Protein AF-A0A972GHK3-F1 (afdb_monomer)

Radius of gyration: 17.08 Å; Cα contacts (8 Å, |Δi|>4): 55; chains: 1; bounding box: 48×28×40 Å

Structure (mmCIF, N/CA/C/O backbone):
data_AF-A0A972GHK3-F1
#
_entry.id   AF-A0A972GHK3-F1
#
loop_
_atom_site.group_PDB
_atom_site.id
_atom_site.type_symbol
_atom_site.label_atom_id
_atom_site.label_alt_id
_atom_site.label_comp_id
_atom_site.label_asym_id
_atom_site.label_entity_id
_atom_site.label_seq_id
_atom_site.pdbx_PDB_ins_code
_atom_site.Cartn_x
_atom_site.Cartn_y
_atom_site.Cartn_z
_atom_site.occupancy
_atom_site.B_iso_or_equiv
_atom_site.auth_seq_id
_atom_site.auth_comp_id
_atom_site.auth_asym_id
_atom_site.auth_atom_id
_atom_site.pdbx_PDB_model_num
ATOM 1 N N . MET A 1 1 ? -0.275 9.827 -2.655 1.00 61.03 1 MET A N 1
ATOM 2 C CA . MET A 1 1 ? -0.217 8.365 -2.448 1.00 61.03 1 MET A CA 1
ATOM 3 C C . MET A 1 1 ? -1.427 7.815 -1.697 1.00 61.03 1 MET A C 1
ATOM 5 O O . MET A 1 1 ? -2.124 6.993 -2.267 1.00 61.03 1 MET A O 1
ATOM 9 N N . GLN A 1 2 ? -1.769 8.289 -0.495 1.00 72.19 2 GLN A N 1
ATOM 10 C CA . GLN A 1 2 ? -2.887 7.732 0.303 1.00 72.19 2 GLN A CA 1
ATOM 11 C C . GLN A 1 2 ? -4.241 7.675 -0.434 1.00 72.19 2 GLN A C 1
ATOM 13 O O . GLN A 1 2 ? -4.909 6.647 -0.450 1.00 72.19 2 GLN A O 1
ATOM 18 N N . GLN A 1 3 ? -4.622 8.756 -1.122 1.00 81.81 3 GLN A N 1
ATOM 19 C CA . GLN A 1 3 ? -5.848 8.794 -1.933 1.00 81.81 3 GLN A CA 1
ATOM 20 C C . GLN A 1 3 ? -5.808 7.824 -3.126 1.00 81.81 3 GLN A C 1
ATOM 22 O O . GLN A 1 3 ? -6.846 7.331 -3.555 1.00 81.81 3 GLN A O 1
ATOM 27 N N . GLN A 1 4 ? -4.621 7.547 -3.677 1.00 88.94 4 GLN A N 1
ATOM 28 C CA . GLN A 1 4 ? -4.463 6.576 -4.763 1.00 88.94 4 GLN A CA 1
ATOM 29 C C . GLN A 1 4 ? -4.621 5.154 -4.227 1.00 88.94 4 GLN A C 1
ATOM 31 O O . GLN A 1 4 ? -5.368 4.384 -4.815 1.00 88.94 4 GLN A O 1
ATOM 36 N N . LEU A 1 5 ? -4.010 4.849 -3.079 1.00 91.69 5 LEU A N 1
ATOM 37 C CA . LEU A 1 5 ? -4.155 3.561 -2.404 1.00 91.69 5 LEU A CA 1
ATOM 38 C C . LEU A 1 5 ? -5.630 3.233 -2.118 1.00 91.69 5 LEU A C 1
ATOM 40 O O . LEU A 1 5 ? -6.105 2.160 -2.479 1.00 91.69 5 LEU A O 1
ATOM 44 N N . LEU A 1 6 ? -6.396 4.190 -1.582 1.00 90.25 6 LEU A N 1
ATOM 45 C CA . LEU A 1 6 ? -7.836 4.002 -1.360 1.00 90.25 6 LEU A CA 1
ATOM 46 C C . LEU A 1 6 ? -8.612 3.760 -2.659 1.00 90.25 6 LEU A C 1
ATOM 48 O O . LEU A 1 6 ? -9.506 2.921 -2.690 1.00 90.25 6 LEU A O 1
ATOM 52 N N . ARG A 1 7 ? -8.277 4.460 -3.749 1.00 90.69 7 ARG A N 1
ATOM 53 C CA . ARG A 1 7 ? -8.915 4.233 -5.058 1.00 90.69 7 ARG A CA 1
ATOM 54 C C . ARG A 1 7 ? -8.595 2.855 -5.626 1.00 90.69 7 ARG A C 1
ATOM 56 O O . ARG A 1 7 ? -9.475 2.238 -6.217 1.00 90.69 7 ARG A O 1
ATOM 63 N N . VAL A 1 8 ? -7.369 2.375 -5.440 1.00 94.06 8 VAL A N 1
ATOM 64 C CA . VAL A 1 8 ? -6.963 1.027 -5.852 1.00 94.06 8 VAL A CA 1
ATOM 65 C C . VAL A 1 8 ? -7.749 -0.021 -5.070 1.00 94.06 8 VAL A C 1
ATOM 67 O O . VAL A 1 8 ? -8.342 -0.903 -5.682 1.00 94.06 8 VAL A O 1
ATOM 70 N N . LEU A 1 9 ? -7.850 0.123 -3.745 1.00 94.94 9 LEU A N 1
ATOM 71 C CA . LEU A 1 9 ? -8.657 -0.769 -2.909 1.00 94.94 9 LEU A CA 1
ATOM 72 C C . LEU A 1 9 ? -10.142 -0.742 -3.301 1.00 94.94 9 LEU A C 1
ATOM 74 O O . LEU A 1 9 ? -10.768 -1.796 -3.399 1.00 94.94 9 LEU A O 1
ATOM 78 N N . LEU A 1 10 ? -10.707 0.432 -3.592 1.00 94.06 10 LEU A N 1
ATOM 79 C CA . LEU A 1 10 ? -12.071 0.548 -4.122 1.00 94.06 10 LEU A CA 1
ATOM 80 C C . LEU A 1 10 ? -12.232 -0.195 -5.457 1.00 94.06 10 LEU A C 1
ATOM 82 O O . LEU A 1 10 ? -13.203 -0.929 -5.635 1.00 94.06 10 LEU A O 1
ATOM 86 N N . GLY A 1 11 ? -11.269 -0.045 -6.372 1.00 94.00 11 GLY A N 1
ATOM 87 C CA . GLY A 1 11 ? -11.253 -0.737 -7.661 1.00 94.00 11 GLY A CA 1
ATOM 88 C C . GLY A 1 11 ? -11.172 -2.257 -7.514 1.00 94.00 11 GLY A C 1
ATOM 89 O O . GLY A 1 11 ? -11.986 -2.968 -8.103 1.00 94.00 11 GLY A O 1
ATOM 90 N N . LEU A 1 12 ? -10.261 -2.747 -6.668 1.00 96.00 12 LEU A N 1
ATOM 91 C CA . LEU A 1 12 ? -10.103 -4.168 -6.343 1.00 96.00 12 LEU A CA 1
ATOM 92 C C . LEU A 1 12 ? -11.410 -4.778 -5.817 1.00 96.00 12 LEU A C 1
ATOM 94 O O . LEU A 1 12 ? -11.794 -5.881 -6.199 1.00 96.00 12 LEU A O 1
ATOM 98 N N . ASN A 1 13 ? -12.125 -4.030 -4.978 1.00 95.50 13 ASN A N 1
ATOM 99 C CA . ASN A 1 13 ? -13.386 -4.461 -4.380 1.00 95.50 13 ASN A CA 1
ATOM 100 C C . ASN A 1 13 ? -14.619 -4.175 -5.249 1.00 95.50 13 ASN A C 1
ATOM 102 O O . ASN A 1 13 ? -15.733 -4.495 -4.840 1.00 95.50 13 ASN A O 1
ATOM 106 N N . ARG A 1 14 ? -14.451 -3.575 -6.437 1.00 93.81 14 ARG A N 1
ATOM 107 C CA . ARG A 1 14 ? -15.547 -3.134 -7.321 1.00 93.81 14 ARG A CA 1
ATOM 108 C C . ARG A 1 14 ? -16.561 -2.221 -6.617 1.00 93.81 14 ARG A C 1
ATOM 110 O O . ARG A 1 14 ? -17.751 -2.235 -6.929 1.00 93.81 14 ARG A O 1
ATOM 117 N N . VAL A 1 15 ? -16.090 -1.403 -5.677 1.00 91.88 15 VAL A N 1
ATOM 118 C CA . VAL A 1 15 ? -16.916 -0.441 -4.943 1.00 91.88 15 VAL A CA 1
ATOM 119 C C . VAL A 1 15 ? -16.815 0.916 -5.624 1.00 91.88 15 VAL A C 1
ATOM 121 O O . VAL A 1 15 ? -15.772 1.567 -5.603 1.00 91.88 15 VAL A O 1
ATOM 124 N N . TYR A 1 16 ? -17.921 1.371 -6.210 1.00 84.81 16 TYR A N 1
ATOM 125 C CA . TYR A 1 16 ? -18.022 2.734 -6.717 1.00 84.81 16 TYR A CA 1
ATOM 126 C C . TYR A 1 16 ? -18.349 3.698 -5.570 1.00 84.81 16 TYR A C 1
ATOM 128 O O . TYR A 1 16 ? -19.259 3.441 -4.778 1.00 84.81 16 TYR A O 1
ATOM 136 N N . TYR A 1 17 ? -17.626 4.815 -5.468 1.00 74.00 17 TYR A N 1
ATOM 137 C CA . TYR A 1 17 ? -17.775 5.733 -4.343 1.00 74.00 17 TYR A CA 1
ATOM 138 C C . TYR A 1 17 ? -17.608 7.202 -4.744 1.00 74.00 17 TYR A C 1
ATOM 140 O O . TYR A 1 17 ? -16.698 7.550 -5.493 1.00 74.00 17 TYR A O 1
ATOM 148 N N . PHE A 1 18 ? -18.485 8.066 -4.219 1.00 65.31 18 PHE A N 1
ATOM 149 C CA . PHE A 1 18 ? -18.612 9.471 -4.630 1.00 65.31 18 PHE A CA 1
ATOM 150 C C . PHE A 1 18 ? -18.005 10.495 -3.639 1.00 65.31 18 PHE A C 1
ATOM 152 O O . PHE A 1 18 ? -18.061 11.690 -3.918 1.00 65.31 18 PHE A O 1
ATOM 159 N N . GLY A 1 19 ? -17.401 10.089 -2.508 1.00 65.19 19 GLY A N 1
ATOM 160 C CA . GLY A 1 19 ? -16.676 11.048 -1.652 1.00 65.19 19 GLY A CA 1
ATOM 161 C C . GLY A 1 19 ? -16.188 10.536 -0.293 1.00 65.19 19 GLY A C 1
ATOM 162 O O . GLY A 1 19 ? -16.979 10.083 0.521 1.00 65.19 19 GLY A O 1
ATOM 163 N N . PHE A 1 20 ? -14.888 10.679 -0.014 1.00 62.28 20 PHE A N 1
ATOM 164 C CA . PHE A 1 20 ? -14.188 10.203 1.192 1.00 62.28 20 PHE A CA 1
ATOM 165 C C . PHE A 1 20 ? -14.458 11.061 2.434 1.00 62.28 20 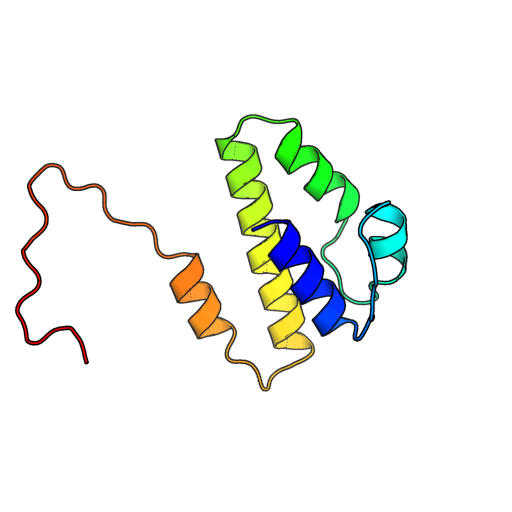PHE A C 1
ATOM 167 O O . PHE A 1 20 ? -13.603 11.845 2.835 1.00 62.28 20 PHE A O 1
ATOM 174 N N . LYS A 1 21 ? -15.637 10.933 3.055 1.00 64.25 21 LYS A N 1
ATOM 175 C CA . LYS A 1 21 ? -1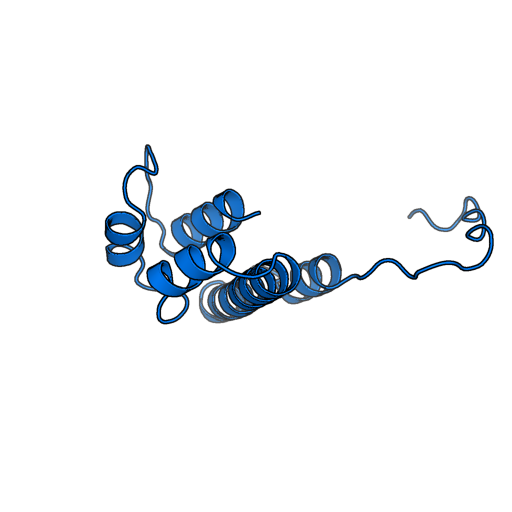5.891 11.588 4.355 1.00 64.25 21 LYS A CA 1
ATOM 176 C C . LYS A 1 21 ? -15.527 10.733 5.572 1.00 64.25 21 LYS A C 1
ATOM 178 O O . LYS A 1 21 ? -15.172 11.307 6.591 1.00 64.25 21 LYS A O 1
ATOM 183 N N . TRP A 1 22 ? -15.560 9.403 5.467 1.00 78.25 22 TRP A N 1
ATOM 184 C CA . TRP A 1 22 ? -15.303 8.510 6.605 1.00 78.25 22 TRP A CA 1
ATOM 185 C C . TRP A 1 22 ? -14.544 7.266 6.146 1.00 78.25 22 TRP A C 1
ATOM 187 O O . TRP A 1 22 ? -15.098 6.439 5.421 1.00 78.25 22 TRP A O 1
ATOM 197 N N . LEU A 1 23 ? -13.272 7.153 6.540 1.00 84.25 23 LEU A N 1
ATOM 198 C CA . LEU A 1 23 ? -12.422 6.024 6.154 1.00 84.25 23 LEU A CA 1
ATOM 199 C C . LEU A 1 23 ? -12.972 4.695 6.684 1.00 84.25 23 LEU A C 1
ATOM 201 O O . LEU A 1 23 ? -12.953 3.715 5.950 1.00 84.25 23 LEU A O 1
ATOM 205 N N . ASP A 1 24 ? -13.542 4.683 7.889 1.00 86.31 24 ASP A N 1
ATOM 206 C CA . ASP A 1 24 ? -14.169 3.491 8.472 1.00 86.31 24 ASP A CA 1
ATOM 207 C C . ASP A 1 24 ? -15.323 2.964 7.619 1.00 86.31 24 ASP A C 1
ATOM 209 O O . ASP A 1 24 ? -15.347 1.791 7.257 1.00 86.31 24 ASP A O 1
ATOM 213 N N . VAL A 1 25 ? -16.217 3.852 7.175 1.00 85.69 25 VAL A N 1
ATOM 214 C CA . VAL A 1 25 ? -17.348 3.488 6.303 1.00 85.69 25 VAL A CA 1
ATOM 215 C C . VAL A 1 25 ? -16.866 2.941 4.959 1.00 85.69 25 VAL A C 1
ATOM 217 O O . VAL A 1 25 ? -17.495 2.059 4.374 1.00 85.69 25 VAL A O 1
ATOM 220 N N . VAL A 1 26 ? -15.756 3.471 4.436 1.00 86.81 26 VAL A N 1
ATOM 221 C CA . VAL A 1 26 ? -15.130 2.921 3.228 1.00 86.81 26 VAL A CA 1
ATOM 222 C C . VAL A 1 26 ? -14.564 1.537 3.527 1.00 86.81 26 VAL A C 1
ATOM 224 O O . VAL A 1 26 ? -14.860 0.603 2.787 1.00 86.81 26 VAL A O 1
ATOM 227 N N . ALA A 1 27 ? -13.802 1.389 4.612 1.00 90.44 27 ALA A N 1
ATOM 228 C CA . ALA A 1 27 ? -13.146 0.146 4.993 1.00 90.44 27 ALA A CA 1
ATOM 229 C C . ALA A 1 27 ? -14.145 -0.993 5.235 1.00 90.44 27 ALA A C 1
ATOM 231 O O . ALA A 1 27 ? -13.880 -2.116 4.814 1.00 90.44 27 ALA A O 1
ATOM 232 N N . GLU A 1 28 ? -15.308 -0.727 5.829 1.00 90.06 28 GLU A N 1
ATOM 233 C CA . GLU A 1 28 ? -16.391 -1.708 6.011 1.00 90.06 28 GLU A CA 1
ATOM 234 C C . GLU A 1 28 ? -16.892 -2.312 4.691 1.00 90.06 28 GLU A C 1
ATOM 236 O O . GLU A 1 28 ? -17.308 -3.467 4.655 1.00 90.06 28 GLU A O 1
ATOM 241 N N . ARG A 1 29 ? -16.815 -1.562 3.586 1.00 89.56 29 ARG A N 1
ATOM 242 C CA . ARG A 1 29 ? -17.246 -2.017 2.253 1.00 89.56 29 ARG A CA 1
ATOM 243 C C . ARG A 1 29 ? -16.167 -2.779 1.488 1.00 89.56 29 ARG A C 1
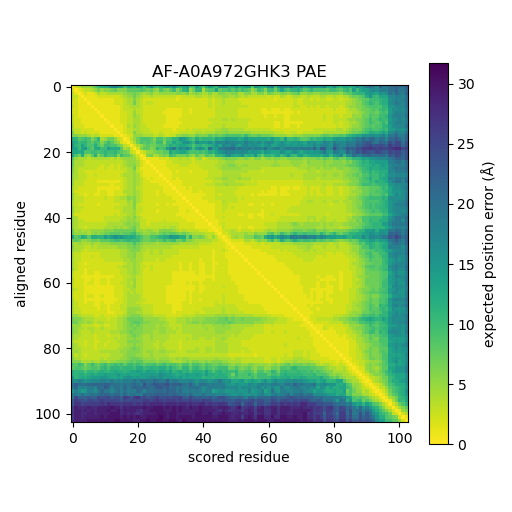ATOM 245 O O . ARG A 1 29 ? -16.448 -3.298 0.410 1.00 89.56 29 ARG A O 1
ATOM 252 N N . LEU A 1 30 ? -14.939 -2.825 2.003 1.00 93.50 30 LEU A N 1
ATOM 253 C CA . LEU A 1 30 ? -13.836 -3.550 1.381 1.00 93.50 30 LEU A CA 1
ATOM 254 C C . LEU A 1 30 ? -13.796 -4.979 1.927 1.00 93.50 30 LEU A C 1
ATOM 256 O O . LEU A 1 30 ? -13.477 -5.193 3.099 1.00 93.50 30 LEU A O 1
ATOM 260 N N . GLN A 1 31 ? -14.097 -5.948 1.068 1.00 95.38 31 GLN A N 1
ATOM 261 C CA . GLN A 1 31 ? -13.911 -7.370 1.353 1.00 95.38 31 GLN A CA 1
ATOM 262 C C . GLN A 1 31 ? -12.419 -7.735 1.359 1.00 95.38 31 GLN A C 1
ATOM 264 O O . GLN A 1 31 ? -11.966 -8.461 2.234 1.00 95.38 31 GLN A O 1
ATOM 269 N N . TYR A 1 32 ? -11.658 -7.192 0.409 1.00 97.12 32 TYR A N 1
ATOM 270 C CA . TYR A 1 32 ? -10.220 -7.381 0.257 1.00 97.12 32 TYR A CA 1
ATOM 271 C C . TYR A 1 32 ? -9.503 -6.101 0.676 1.00 97.12 32 TYR A C 1
ATOM 273 O O . TYR A 1 32 ? -9.570 -5.080 -0.014 1.00 97.12 32 TYR A O 1
ATOM 281 N N . LYS A 1 33 ? -8.854 -6.126 1.834 1.00 96.44 33 LYS A N 1
ATOM 282 C CA . LYS A 1 33 ? -8.112 -4.985 2.372 1.00 96.44 33 LYS A CA 1
ATOM 283 C C . LYS A 1 33 ? -7.003 -5.466 3.308 1.00 96.44 33 LYS A C 1
ATOM 285 O O . LYS A 1 33 ? -7.164 -6.530 3.899 1.00 96.44 33 LYS A O 1
ATOM 290 N N . PRO A 1 34 ? -5.935 -4.672 3.478 1.00 96.69 34 PRO A N 1
ATOM 291 C CA . PRO A 1 34 ? -4.993 -4.842 4.573 1.00 96.69 34 PRO A CA 1
ATOM 292 C C . PRO A 1 34 ? -5.662 -4.933 5.944 1.00 96.69 34 PRO A C 1
ATOM 294 O O . PRO A 1 34 ? -6.653 -4.238 6.214 1.00 96.69 34 PRO A O 1
ATOM 297 N N . ASP A 1 35 ? -5.073 -5.727 6.832 1.00 95.94 35 ASP A N 1
ATOM 298 C CA . ASP A 1 35 ? -5.517 -5.819 8.218 1.00 95.94 35 ASP A CA 1
ATOM 299 C C . ASP A 1 35 ? -5.352 -4.476 8.932 1.00 95.94 35 ASP A C 1
ATOM 301 O O . ASP A 1 35 ? -4.378 -3.748 8.725 1.00 95.94 35 ASP A O 1
ATOM 305 N N . ASN A 1 36 ? -6.323 -4.144 9.789 1.00 94.88 36 ASN A N 1
ATOM 306 C CA . ASN A 1 36 ? -6.354 -2.904 10.572 1.00 94.88 36 ASN A CA 1
ATOM 307 C C . ASN A 1 36 ? -6.208 -1.621 9.726 1.00 94.88 36 ASN A C 1
ATOM 309 O O . ASN A 1 36 ? -5.690 -0.613 10.209 1.00 94.88 36 ASN A O 1
ATOM 313 N N . LEU A 1 37 ? -6.687 -1.642 8.473 1.00 93.81 37 LEU A N 1
ATOM 314 C CA . LEU A 1 37 ? -6.520 -0.567 7.487 1.00 93.81 37 LEU A CA 1
ATOM 315 C C . LEU A 1 37 ? -6.747 0.843 8.054 1.00 93.81 37 LEU A C 1
ATOM 317 O O . LEU A 1 37 ? -5.874 1.693 7.901 1.00 93.81 37 LEU A O 1
ATOM 321 N N . THR A 1 38 ? -7.891 1.113 8.702 1.00 92.06 38 THR A N 1
ATOM 322 C CA . THR A 1 38 ? -8.187 2.466 9.210 1.00 92.06 38 THR A CA 1
ATOM 323 C C . THR A 1 38 ? -7.185 2.904 10.276 1.00 92.06 38 THR A C 1
ATOM 325 O O . THR A 1 38 ? -6.673 4.022 10.216 1.00 92.06 38 THR A O 1
ATOM 328 N N . GLN A 1 39 ? -6.880 2.026 11.237 1.00 92.75 39 GLN A N 1
ATOM 329 C CA . GLN A 1 39 ? -5.924 2.316 12.304 1.00 92.75 39 GLN A CA 1
ATOM 330 C C . GLN A 1 39 ? -4.550 2.643 11.715 1.00 92.75 39 GLN A C 1
ATOM 332 O O . GLN A 1 39 ? -3.943 3.648 12.081 1.00 92.75 39 GLN A O 1
ATOM 337 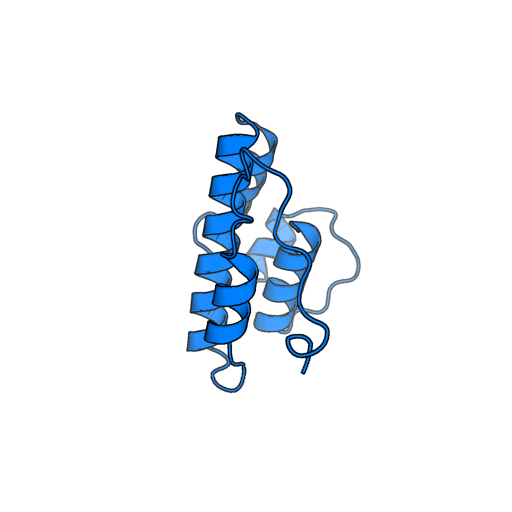N N . ARG A 1 40 ? -4.076 1.823 10.776 1.00 93.44 40 ARG A N 1
ATOM 338 C CA . ARG A 1 40 ? -2.765 1.996 10.140 1.00 93.44 40 ARG A CA 1
ATOM 339 C C . ARG A 1 40 ? -2.714 3.273 9.308 1.00 93.44 40 ARG A C 1
ATOM 341 O O . ARG A 1 40 ? -1.773 4.049 9.425 1.00 93.44 40 ARG A O 1
ATOM 348 N N . PHE A 1 41 ? -3.781 3.586 8.570 1.00 90.75 41 PHE A N 1
ATOM 349 C CA . PHE A 1 41 ? -3.915 4.878 7.891 1.00 90.75 41 PHE A CA 1
ATOM 350 C C . PHE A 1 41 ? -3.868 6.065 8.855 1.00 90.75 41 PHE A C 1
ATOM 352 O O . PHE A 1 41 ? -3.269 7.083 8.522 1.00 90.75 41 PHE A O 1
ATOM 359 N N . ALA A 1 42 ? -4.485 5.959 10.034 1.00 89.56 42 ALA A N 1
ATOM 360 C CA . ALA A 1 42 ? -4.413 7.008 11.045 1.00 89.56 42 ALA A CA 1
ATOM 361 C C . ALA A 1 42 ? -2.979 7.173 11.581 1.00 89.56 42 ALA A C 1
ATOM 363 O O . ALA A 1 42 ? -2.506 8.301 11.716 1.00 89.56 42 ALA A O 1
ATOM 364 N N . GLN A 1 43 ? -2.262 6.066 11.807 1.00 89.75 43 GLN A N 1
ATOM 365 C CA . GLN A 1 43 ? -0.870 6.069 12.273 1.00 89.75 43 GLN A CA 1
ATOM 366 C C . GLN A 1 43 ? 0.089 6.744 11.287 1.00 89.75 43 GLN A C 1
ATOM 368 O O . GLN A 1 43 ? 0.984 7.466 11.728 1.00 89.75 43 GLN A O 1
ATOM 373 N N . VAL A 1 44 ? -0.147 6.613 9.975 1.00 90.19 44 VAL A N 1
ATOM 374 C CA . VAL A 1 44 ? 0.635 7.315 8.938 1.00 90.19 44 VAL A CA 1
ATOM 375 C C . VAL A 1 44 ? 0.677 8.836 9.168 1.00 90.19 44 VAL A C 1
ATOM 377 O O . VAL A 1 44 ? 1.660 9.475 8.803 1.00 90.19 44 VAL A O 1
ATOM 380 N N . PHE A 1 45 ? -0.356 9.428 9.783 1.00 83.00 45 PHE A N 1
ATOM 381 C CA . PHE A 1 45 ? -0.437 10.874 10.039 1.00 83.00 45 PHE A CA 1
ATOM 382 C C . PHE A 1 45 ? -0.066 11.300 11.465 1.00 83.00 45 PHE A C 1
ATOM 384 O O . PHE A 1 45 ? 0.028 12.498 11.725 1.00 83.00 45 PHE A O 1
ATOM 391 N N . GLN A 1 46 ? 0.084 10.358 12.395 1.00 85.12 46 GLN A N 1
ATOM 392 C CA . GLN A 1 46 ? 0.255 10.657 13.823 1.00 85.12 46 GLN A CA 1
ATOM 393 C C . GLN A 1 46 ? 1.695 10.456 14.317 1.00 85.12 46 GLN A C 1
ATOM 395 O O . GLN A 1 46 ? 2.039 10.954 15.386 1.00 85.12 46 GLN A O 1
ATOM 400 N N . GLY A 1 47 ? 2.522 9.726 13.564 1.00 76.81 47 GLY A N 1
ATOM 401 C CA . GLY A 1 47 ? 3.904 9.414 13.929 1.00 76.81 47 GLY A CA 1
ATOM 402 C C . GLY A 1 47 ? 4.963 10.313 13.287 1.00 76.81 47 GLY A C 1
ATOM 403 O O . GLY A 1 47 ? 4.671 11.290 12.597 1.00 76.81 47 GLY A O 1
ATOM 404 N N . ASP A 1 48 ? 6.222 9.934 13.504 1.00 89.38 48 ASP A N 1
ATOM 405 C CA . ASP A 1 48 ? 7.372 10.473 12.777 1.00 89.38 48 ASP A CA 1
ATOM 406 C C . ASP A 1 48 ? 7.198 10.277 11.250 1.00 89.38 48 ASP A C 1
ATOM 408 O O . ASP A 1 48 ? 6.774 9.195 10.825 1.00 89.38 48 ASP A O 1
ATOM 412 N N . PRO A 1 49 ? 7.527 11.276 10.404 1.00 88.56 49 PRO A N 1
ATOM 413 C CA . PRO A 1 49 ? 7.326 11.186 8.959 1.00 88.56 49 PRO A CA 1
ATOM 414 C C . PRO A 1 49 ? 8.000 9.988 8.285 1.00 88.56 49 PRO A C 1
ATOM 416 O O . PRO A 1 49 ? 7.428 9.438 7.344 1.00 88.56 49 PRO A O 1
ATOM 419 N N . ALA A 1 50 ? 9.185 9.564 8.741 1.00 90.56 50 ALA A N 1
ATOM 420 C CA . ALA A 1 50 ? 9.856 8.399 8.167 1.00 90.56 50 ALA A CA 1
ATOM 421 C C . ALA A 1 50 ? 9.101 7.112 8.521 1.00 90.56 50 ALA A C 1
ATOM 423 O O . ALA A 1 50 ? 8.896 6.252 7.665 1.00 90.56 50 ALA A O 1
ATOM 424 N N . THR A 1 51 ? 8.600 7.026 9.753 1.00 91.44 51 THR A N 1
ATOM 425 C CA . THR A 1 51 ? 7.766 5.906 10.207 1.00 91.44 51 THR A CA 1
ATOM 426 C C . THR A 1 51 ? 6.433 5.863 9.454 1.00 91.44 51 THR A C 1
ATOM 428 O O . THR A 1 51 ? 6.028 4.805 8.978 1.00 91.44 51 THR A O 1
ATOM 431 N N . GLY A 1 52 ? 5.774 7.010 9.260 1.00 92.50 52 GLY A N 1
ATOM 432 C CA . GLY A 1 52 ? 4.542 7.097 8.472 1.00 92.50 52 GLY A CA 1
ATOM 433 C C . GLY A 1 52 ? 4.746 6.748 6.995 1.00 92.50 52 GLY A C 1
ATOM 434 O O . GLY A 1 52 ? 3.905 6.079 6.395 1.00 92.50 52 GLY A O 1
ATOM 435 N N . ALA A 1 53 ? 5.875 7.149 6.403 1.00 91.62 53 ALA A N 1
ATOM 436 C CA . ALA A 1 53 ? 6.234 6.771 5.038 1.00 91.62 53 ALA A CA 1
ATOM 437 C C . ALA A 1 53 ? 6.480 5.261 4.906 1.00 91.62 53 ALA A C 1
ATOM 439 O O . ALA A 1 53 ? 5.989 4.651 3.955 1.00 91.62 53 ALA A O 1
ATOM 440 N N . GLN A 1 54 ? 7.181 4.657 5.871 1.00 92.75 54 GLN A N 1
ATOM 441 C CA . GLN A 1 54 ? 7.402 3.213 5.906 1.00 92.75 54 GLN A CA 1
ATOM 442 C C . GLN A 1 54 ? 6.076 2.456 6.028 1.00 92.75 54 GLN A C 1
ATOM 444 O O . GLN A 1 54 ? 5.831 1.532 5.259 1.00 92.75 54 GLN A O 1
ATOM 449 N N . GLU A 1 55 ? 5.194 2.887 6.929 1.00 95.12 55 GLU A N 1
ATOM 450 C CA . GLU A 1 55 ? 3.874 2.280 7.117 1.00 95.12 55 GLU A CA 1
ATOM 451 C C . GLU A 1 55 ? 3.017 2.368 5.847 1.00 95.12 55 GLU A C 1
ATOM 453 O O . GLU A 1 55 ? 2.383 1.396 5.431 1.00 95.12 55 GLU A O 1
ATOM 458 N N . LEU A 1 56 ? 3.048 3.516 5.165 1.00 94.00 56 LEU A N 1
ATOM 459 C CA . LEU A 1 56 ? 2.356 3.680 3.891 1.00 94.00 56 LEU A CA 1
ATOM 460 C C . LEU A 1 56 ? 2.945 2.782 2.793 1.00 94.00 56 LEU A C 1
ATOM 462 O O . LEU A 1 56 ? 2.187 2.268 1.972 1.00 94.00 56 LEU A O 1
ATOM 466 N N . SER A 1 57 ? 4.267 2.587 2.774 1.00 94.81 57 SER A N 1
ATOM 467 C CA . SER A 1 57 ? 4.933 1.662 1.851 1.00 94.81 57 SER A CA 1
ATOM 468 C C . SER A 1 57 ? 4.477 0.224 2.086 1.00 94.81 57 SER A C 1
ATOM 470 O O . SER A 1 57 ? 4.093 -0.453 1.136 1.00 94.81 57 SER A O 1
ATOM 472 N N . THR A 1 58 ? 4.428 -0.209 3.347 1.00 95.94 58 THR A N 1
ATOM 473 C CA . THR A 1 58 ? 3.934 -1.536 3.732 1.00 95.94 58 THR A CA 1
ATOM 474 C C . THR A 1 58 ? 2.489 -1.749 3.270 1.00 95.94 58 THR A C 1
ATOM 476 O O . THR A 1 58 ? 2.183 -2.764 2.652 1.00 95.94 58 THR A O 1
ATOM 479 N N . LEU A 1 59 ? 1.601 -0.767 3.469 1.00 96.62 59 LEU A N 1
ATOM 480 C CA . LEU A 1 59 ? 0.209 -0.851 3.002 1.00 96.62 59 LEU A CA 1
ATOM 481 C C . LEU A 1 59 ? 0.086 -0.953 1.470 1.00 96.62 59 LEU A C 1
ATOM 483 O O . LEU A 1 59 ? -0.848 -1.581 0.963 1.00 96.62 59 LEU A O 1
ATOM 487 N N . VAL A 1 60 ? 0.995 -0.323 0.718 1.00 96.06 60 VAL A N 1
ATOM 488 C CA . VAL A 1 60 ? 1.054 -0.455 -0.747 1.00 96.06 60 VAL A CA 1
ATOM 489 C C . VAL A 1 60 ? 1.495 -1.865 -1.138 1.00 96.06 60 VAL A C 1
ATOM 491 O O . VAL A 1 60 ? 0.846 -2.476 -1.985 1.00 96.06 60 VAL A O 1
ATOM 494 N N . ASP A 1 61 ? 2.538 -2.395 -0.499 1.00 96.75 61 ASP A N 1
ATOM 495 C CA . ASP A 1 61 ? 3.051 -3.743 -0.755 1.00 96.75 61 ASP A CA 1
ATOM 496 C C . ASP A 1 61 ? 2.019 -4.840 -0.443 1.00 96.75 61 ASP A C 1
ATOM 498 O O . ASP A 1 61 ? 1.843 -5.756 -1.243 1.00 96.75 61 ASP A O 1
ATOM 502 N N . GLU A 1 62 ? 1.272 -4.718 0.652 1.00 97.81 62 GLU A N 1
ATOM 503 C CA . GLU A 1 62 ? 0.179 -5.645 0.983 1.00 97.81 62 GLU A CA 1
ATOM 504 C C . GLU A 1 62 ? -1.001 -5.517 0.005 1.00 97.81 62 GLU A C 1
ATOM 506 O O . GLU A 1 62 ? -1.670 -6.491 -0.337 1.00 97.81 62 GLU A O 1
ATOM 511 N N . THR A 1 63 ? -1.269 -4.306 -0.493 1.00 97.00 63 THR A N 1
ATOM 512 C CA . THR A 1 63 ? -2.299 -4.106 -1.523 1.00 97.00 63 THR A CA 1
ATOM 513 C C . THR A 1 63 ? -1.890 -4.749 -2.844 1.00 97.00 63 THR A C 1
ATOM 515 O O . THR A 1 63 ? -2.741 -5.285 -3.553 1.00 97.00 63 THR A O 1
ATOM 518 N N . TYR A 1 64 ? -0.600 -4.735 -3.171 1.00 96.81 64 TYR A N 1
ATOM 519 C CA . TYR A 1 64 ? -0.061 -5.482 -4.298 1.00 96.81 64 TYR A CA 1
ATOM 520 C C . TYR A 1 64 ? -0.266 -6.992 -4.137 1.00 96.81 64 TYR A C 1
ATOM 522 O O . TYR A 1 64 ? -0.752 -7.610 -5.083 1.00 96.81 64 TYR A O 1
ATOM 530 N N . ASP A 1 65 ? -0.024 -7.558 -2.951 1.00 97.25 65 ASP A N 1
ATOM 531 C CA . ASP A 1 65 ? -0.290 -8.982 -2.679 1.00 97.25 65 ASP A CA 1
ATOM 532 C C . ASP A 1 65 ? -1.771 -9.336 -2.911 1.00 97.25 65 ASP A C 1
ATOM 534 O O . ASP A 1 65 ? -2.101 -10.333 -3.557 1.00 97.25 65 ASP A O 1
ATOM 538 N N . LEU A 1 66 ? -2.687 -8.477 -2.448 1.00 97.81 66 LEU A N 1
ATOM 539 C CA . LEU A 1 66 ? -4.125 -8.663 -2.660 1.00 97.81 66 LEU A CA 1
ATOM 540 C C . LEU A 1 66 ? -4.509 -8.617 -4.146 1.00 97.81 66 LEU A C 1
ATOM 542 O O . LEU A 1 66 ? -5.347 -9.402 -4.594 1.00 97.81 66 LEU A O 1
ATOM 546 N N . ILE A 1 67 ? -3.925 -7.701 -4.924 1.00 96.94 67 ILE A N 1
ATOM 547 C CA . ILE A 1 67 ? -4.196 -7.605 -6.366 1.00 96.94 67 ILE A CA 1
ATOM 548 C C . ILE A 1 67 ? -3.645 -8.826 -7.093 1.00 96.94 67 ILE A C 1
ATOM 550 O O . ILE A 1 67 ? -4.349 -9.385 -7.927 1.00 96.94 67 ILE A O 1
ATOM 554 N N . GLU A 1 68 ? -2.424 -9.250 -6.778 1.00 96.38 68 GLU A N 1
ATOM 555 C CA . GLU A 1 68 ? -1.799 -10.423 -7.389 1.00 96.38 68 GLU A CA 1
ATOM 556 C C . GLU A 1 68 ? -2.644 -11.683 -7.155 1.00 96.38 68 GLU A C 1
ATOM 558 O O . GLU A 1 68 ? -2.895 -12.449 -8.087 1.00 96.38 68 GLU A O 1
ATOM 563 N N . TYR A 1 69 ? -3.180 -11.843 -5.942 1.00 96.81 69 TYR A N 1
ATOM 564 C CA . TYR A 1 69 ? -4.035 -12.974 -5.594 1.00 96.81 69 TYR A CA 1
ATOM 565 C C . TYR A 1 69 ? -5.425 -12.919 -6.256 1.00 96.81 69 TYR A C 1
ATOM 567 O O . TYR A 1 69 ? -5.922 -13.929 -6.756 1.00 96.81 69 TYR A O 1
ATOM 575 N N . HIS A 1 70 ? -6.082 -11.754 -6.272 1.00 96.81 70 HIS A N 1
ATOM 576 C CA . HIS A 1 70 ? -7.478 -11.636 -6.723 1.00 96.81 70 HIS A CA 1
ATOM 577 C C . HIS A 1 70 ? -7.647 -11.226 -8.196 1.00 96.81 70 HIS A C 1
ATOM 579 O O . HIS A 1 70 ? -8.725 -11.423 -8.766 1.00 96.81 70 HIS A O 1
ATOM 585 N N . VAL A 1 71 ? -6.621 -10.645 -8.821 1.00 94.75 71 VAL A N 1
ATOM 586 C CA . VAL A 1 71 ? -6.638 -10.123 -10.198 1.00 94.75 71 VAL A CA 1
ATOM 587 C C . VAL A 1 71 ? -5.325 -10.486 -10.916 1.00 94.75 71 VAL A C 1
ATOM 589 O O . VAL A 1 71 ? -4.544 -9.606 -11.285 1.00 94.75 71 VAL A O 1
ATOM 592 N N . PRO A 1 72 ? -5.089 -11.780 -11.205 1.00 91.56 72 PRO A N 1
ATOM 593 C CA . PRO A 1 72 ? -3.804 -12.269 -11.722 1.00 91.56 72 PRO A CA 1
ATOM 594 C C . PRO A 1 72 ? -3.462 -11.778 -13.141 1.00 91.56 72 PRO A C 1
ATOM 596 O O . PRO A 1 72 ? -2.385 -12.060 -13.652 1.00 91.56 72 PRO A O 1
ATOM 599 N N . GLN A 1 73 ? -4.371 -11.060 -13.811 1.00 94.25 73 GLN A N 1
ATOM 600 C CA . GLN A 1 73 ? -4.098 -10.448 -15.118 1.00 94.25 73 GLN A CA 1
ATOM 601 C C . GLN A 1 73 ? -3.237 -9.177 -15.022 1.00 94.25 73 GLN A C 1
ATOM 603 O O . GLN A 1 73 ? -2.774 -8.681 -16.048 1.00 94.25 73 GLN A O 1
ATOM 608 N N . ILE A 1 74 ? -3.059 -8.614 -13.823 1.00 92.88 74 ILE A N 1
ATOM 609 C CA . ILE A 1 74 ? -2.253 -7.413 -13.604 1.00 92.88 74 ILE A CA 1
ATOM 610 C C . ILE A 1 74 ? -0.833 -7.839 -13.223 1.00 92.88 74 ILE A C 1
ATOM 612 O O . ILE A 1 74 ? -0.641 -8.556 -12.247 1.00 92.88 74 ILE A O 1
ATOM 616 N N . ASP A 1 75 ? 0.168 -7.355 -13.963 1.00 92.38 75 ASP A N 1
ATOM 617 C CA . ASP A 1 75 ? 1.585 -7.529 -13.616 1.00 92.38 75 ASP A CA 1
ATOM 618 C C . ASP A 1 75 ? 1.966 -6.592 -12.463 1.00 92.38 75 ASP A C 1
ATOM 620 O O . ASP A 1 75 ? 2.466 -5.477 -12.643 1.00 92.38 75 ASP A O 1
ATOM 624 N N . VAL A 1 76 ? 1.666 -7.047 -11.252 1.00 95.00 76 VAL A N 1
ATOM 625 C CA . VAL A 1 76 ? 1.962 -6.315 -10.024 1.00 95.00 76 VAL A CA 1
ATOM 626 C C . VAL A 1 76 ? 3.460 -6.326 -9.711 1.00 95.00 76 VAL A C 1
ATOM 628 O O . VAL A 1 76 ? 3.965 -5.358 -9.140 1.00 95.00 76 VAL A O 1
ATOM 631 N N . ALA A 1 77 ? 4.197 -7.356 -10.137 1.00 93.69 77 ALA A N 1
ATOM 632 C CA . ALA A 1 77 ? 5.636 -7.461 -9.911 1.00 93.69 77 ALA A CA 1
ATOM 633 C C . ALA A 1 77 ? 6.380 -6.260 -10.513 1.00 93.69 77 ALA A C 1
ATOM 635 O O . ALA A 1 77 ? 7.159 -5.599 -9.820 1.00 93.69 77 ALA A O 1
ATOM 636 N N . ARG A 1 78 ? 6.060 -5.893 -11.762 1.00 93.12 78 ARG A N 1
ATOM 637 C CA . ARG A 1 78 ? 6.619 -4.692 -12.398 1.00 93.12 78 ARG A CA 1
ATOM 638 C C . ARG A 1 78 ? 6.278 -3.408 -11.639 1.00 93.12 78 ARG A C 1
ATOM 640 O O . ARG A 1 78 ? 7.139 -2.539 -11.485 1.00 93.12 78 ARG A O 1
ATOM 647 N N . LEU A 1 79 ? 5.033 -3.260 -11.179 1.00 93.00 79 LEU A N 1
ATOM 648 C CA . LEU A 1 79 ? 4.595 -2.076 -10.427 1.00 93.00 79 LEU A CA 1
ATOM 649 C C . LEU A 1 79 ? 5.333 -1.957 -9.091 1.00 93.00 79 LEU A C 1
ATOM 651 O O . LEU A 1 79 ? 5.760 -0.861 -8.718 1.00 93.00 79 LEU A O 1
ATOM 655 N N . ARG A 1 80 ? 5.544 -3.086 -8.411 1.00 94.38 80 ARG A N 1
ATOM 656 C CA . ARG A 1 80 ? 6.302 -3.165 -7.165 1.00 94.38 80 ARG A CA 1
ATOM 657 C C . ARG A 1 80 ? 7.759 -2.758 -7.368 1.00 94.38 80 ARG A C 1
ATOM 659 O O . ARG A 1 80 ? 8.251 -1.928 -6.611 1.00 94.38 80 ARG A O 1
ATOM 666 N N . THR A 1 81 ? 8.417 -3.235 -8.428 1.00 94.00 81 THR A N 1
ATOM 667 C CA . THR A 1 81 ? 9.794 -2.82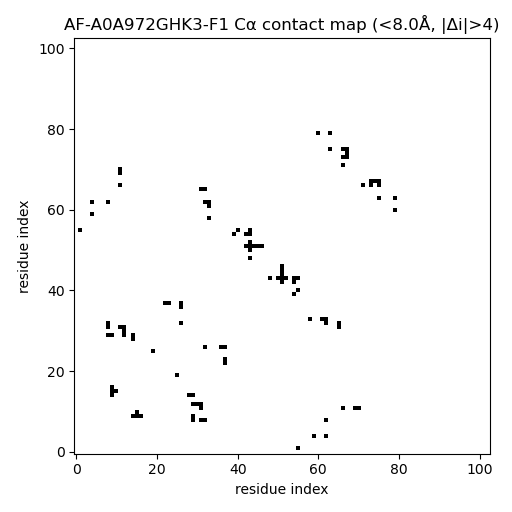4 -8.764 1.00 94.00 81 THR A CA 1
ATOM 668 C C . THR A 1 81 ? 9.915 -1.312 -8.954 1.00 94.00 81 THR A C 1
ATOM 670 O O . THR A 1 81 ? 10.844 -0.698 -8.434 1.00 94.00 81 THR A O 1
ATOM 673 N N . ILE A 1 82 ? 8.972 -0.693 -9.672 1.00 92.31 82 ILE A N 1
ATOM 674 C CA . ILE A 1 82 ? 8.967 0.762 -9.883 1.00 92.31 82 ILE A CA 1
ATOM 675 C C . ILE A 1 82 ? 8.749 1.503 -8.560 1.00 92.31 82 ILE A C 1
ATOM 677 O O . ILE A 1 82 ? 9.396 2.518 -8.313 1.00 92.31 82 ILE A O 1
ATOM 681 N N . PHE A 1 83 ? 7.842 1.012 -7.714 1.00 91.25 83 PHE A N 1
ATOM 682 C CA . PHE A 1 83 ? 7.510 1.647 -6.441 1.00 91.25 83 PHE A CA 1
ATOM 683 C C . PHE A 1 83 ? 8.658 1.579 -5.425 1.00 91.25 83 PHE A C 1
ATOM 685 O O . PHE A 1 83 ? 8.952 2.575 -4.769 1.00 91.25 83 PHE A O 1
ATOM 692 N N . GLN A 1 84 ? 9.329 0.431 -5.330 1.00 91.19 84 GLN A N 1
ATOM 693 C CA . GLN A 1 84 ? 10.432 0.200 -4.393 1.00 91.19 84 GLN A CA 1
ATOM 694 C C . GLN A 1 84 ? 11.759 0.822 -4.851 1.00 91.19 84 GLN A C 1
ATOM 696 O O . GLN A 1 84 ? 12.743 0.793 -4.111 1.00 91.19 84 GLN A O 1
ATOM 701 N N . TYR A 1 85 ? 11.812 1.394 -6.057 1.00 90.75 85 TYR A N 1
ATOM 702 C CA . TYR 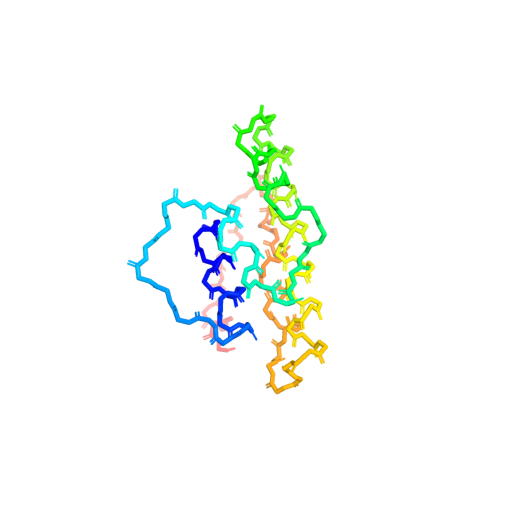A 1 85 ? 13.015 2.038 -6.562 1.00 90.75 85 TYR A CA 1
ATOM 703 C C . TYR A 1 85 ? 13.401 3.247 -5.700 1.00 90.75 85 TYR A C 1
ATOM 705 O O . TYR A 1 85 ? 12.766 4.305 -5.735 1.00 90.75 85 TYR A O 1
ATOM 713 N N . GLN A 1 86 ? 14.499 3.104 -4.962 1.00 83.50 86 GLN A N 1
ATOM 714 C CA . GLN A 1 86 ? 15.139 4.204 -4.256 1.00 83.50 86 GLN A CA 1
ATOM 715 C C . GLN A 1 86 ? 16.182 4.845 -5.162 1.00 83.50 86 GLN A C 1
ATOM 717 O O . GLN A 1 86 ? 17.027 4.166 -5.748 1.00 83.50 86 GLN A O 1
ATOM 722 N N . ARG A 1 87 ? 16.132 6.175 -5.279 1.00 80.88 87 ARG A N 1
ATOM 723 C CA . ARG A 1 87 ? 17.181 6.888 -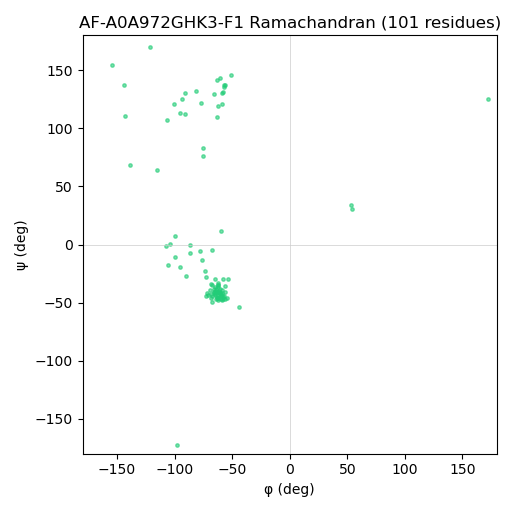6.004 1.00 80.88 87 ARG A CA 1
ATOM 724 C C . ARG A 1 87 ? 18.492 6.737 -5.234 1.00 80.88 87 ARG A C 1
ATOM 726 O O . ARG A 1 87 ? 18.500 7.035 -4.040 1.00 80.88 87 ARG A O 1
ATOM 733 N N . PRO A 1 88 ? 19.584 6.331 -5.898 1.00 81.75 88 PRO A N 1
ATOM 734 C CA . PRO A 1 88 ? 20.894 6.369 -5.272 1.00 81.75 88 PRO A CA 1
ATOM 735 C C . PRO A 1 88 ? 21.204 7.798 -4.815 1.00 81.75 88 PRO A C 1
ATOM 737 O O . PRO A 1 88 ? 20.912 8.769 -5.522 1.00 81.75 88 PRO A O 1
ATOM 740 N N . VAL A 1 89 ? 21.766 7.911 -3.613 1.00 81.94 89 VAL A N 1
ATOM 741 C CA . VAL A 1 89 ? 22.371 9.153 -3.136 1.00 81.94 89 VAL A CA 1
ATOM 742 C C . VAL A 1 89 ? 23.721 9.258 -3.827 1.00 81.94 89 VAL A C 1
ATOM 744 O O . VAL A 1 89 ? 24.532 8.339 -3.741 1.00 81.94 89 VAL A O 1
ATOM 747 N N . TRP A 1 90 ? 23.928 10.341 -4.567 1.00 80.69 90 TRP A N 1
ATOM 748 C CA . TRP A 1 90 ? 25.181 10.577 -5.265 1.00 80.69 90 TRP A CA 1
ATOM 749 C C . TRP A 1 90 ? 26.023 11.560 -4.457 1.00 80.69 90 TRP A C 1
ATOM 751 O O . TRP A 1 90 ? 25.584 12.686 -4.227 1.00 80.69 90 TRP A O 1
ATOM 761 N N . ASP A 1 91 ? 27.221 11.141 -4.051 1.00 83.81 91 ASP A N 1
ATOM 762 C CA . ASP A 1 91 ? 28.215 12.041 -3.448 1.00 83.81 91 ASP A CA 1
ATOM 763 C C . ASP A 1 91 ? 28.858 12.962 -4.504 1.00 83.81 91 ASP A C 1
ATOM 765 O O . ASP A 1 91 ? 29.330 14.055 -4.198 1.00 83.81 91 ASP A O 1
ATOM 769 N N . GLU A 1 92 ? 28.822 12.541 -5.771 1.00 83.88 92 GLU A N 1
ATOM 770 C CA . GLU A 1 92 ? 29.311 13.278 -6.938 1.00 83.88 92 GLU A CA 1
ATOM 771 C C . GLU A 1 92 ? 28.185 13.507 -7.957 1.00 83.88 92 GLU A C 1
ATOM 773 O O . GLU A 1 92 ? 27.093 12.954 -7.841 1.00 83.88 92 GLU A O 1
ATOM 778 N N . ALA A 1 93 ? 28.417 14.341 -8.975 1.00 77.56 93 ALA A N 1
ATOM 779 C CA . ALA A 1 93 ? 27.405 14.583 -10.002 1.00 77.56 93 ALA A CA 1
ATOM 780 C C . ALA A 1 93 ? 26.990 13.258 -10.683 1.00 77.56 93 ALA A C 1
ATOM 782 O O . ALA A 1 93 ? 27.864 12.495 -11.105 1.00 77.56 93 ALA A O 1
ATOM 783 N N . PRO A 1 94 ? 25.679 12.973 -10.821 1.00 76.75 94 PRO A N 1
ATOM 784 C CA . PRO A 1 94 ? 25.222 11.734 -11.430 1.00 76.75 94 PRO A CA 1
ATOM 785 C C . PRO A 1 94 ? 25.720 11.635 -12.878 1.00 76.75 94 PRO A C 1
ATOM 787 O O . PRO A 1 94 ? 25.753 12.651 -13.585 1.00 76.75 94 PRO A O 1
ATOM 790 N N . PRO A 1 95 ? 26.082 10.430 -13.351 1.00 77.88 95 PRO A N 1
ATOM 791 C CA . PRO A 1 95 ? 26.545 10.252 -14.719 1.00 77.88 95 PRO A CA 1
ATOM 792 C C . PRO A 1 95 ? 25.459 10.716 -15.695 1.00 77.88 95 PRO A C 1
ATOM 794 O O . PRO A 1 95 ? 24.293 10.335 -15.568 1.00 77.88 95 PRO A O 1
ATOM 797 N N . ILE A 1 96 ? 25.834 11.555 -16.667 1.00 77.19 96 ILE A N 1
ATOM 798 C CA . ILE A 1 96 ? 24.908 12.023 -17.706 1.00 77.19 96 ILE A CA 1
ATOM 799 C C . ILE A 1 96 ? 24.452 10.789 -18.494 1.00 77.19 96 ILE A C 1
ATOM 801 O O . ILE A 1 96 ? 25.307 10.125 -19.087 1.00 77.19 96 ILE A O 1
ATOM 805 N N . PRO A 1 97 ? 23.144 10.466 -18.527 1.00 68.50 97 PRO A N 1
ATOM 806 C CA . PRO A 1 97 ? 22.669 9.306 -19.258 1.00 68.50 97 PRO A CA 1
ATOM 807 C C . PRO A 1 97 ? 23.050 9.435 -20.730 1.00 68.50 97 PRO A C 1
ATOM 809 O O . PRO A 1 97 ? 22.673 10.387 -21.415 1.00 68.50 97 PRO A O 1
ATOM 812 N N . ASN A 1 98 ? 23.816 8.471 -21.226 1.00 60.25 98 ASN A N 1
ATOM 813 C CA . ASN A 1 98 ? 24.182 8.362 -22.628 1.00 60.25 98 ASN A CA 1
ATOM 814 C C . ASN A 1 98 ? 22.867 8.294 -23.424 1.00 60.25 98 ASN A C 1
ATOM 816 O O . ASN A 1 98 ? 21.980 7.520 -23.060 1.00 60.25 98 ASN A O 1
ATOM 820 N N . ALA A 1 99 ? 22.751 9.024 -24.537 1.00 55.94 99 ALA A N 1
ATOM 821 C CA . ALA A 1 99 ? 21.545 9.114 -25.380 1.00 55.94 99 ALA A CA 1
ATOM 822 C C . ALA A 1 99 ? 21.035 7.775 -25.984 1.00 55.94 99 ALA A C 1
ATOM 824 O O . ALA A 1 99 ? 20.186 7.774 -26.868 1.00 55.94 99 ALA A O 1
ATOM 825 N N . LYS A 1 100 ? 21.548 6.627 -25.526 1.00 53.28 100 LYS A N 1
ATOM 82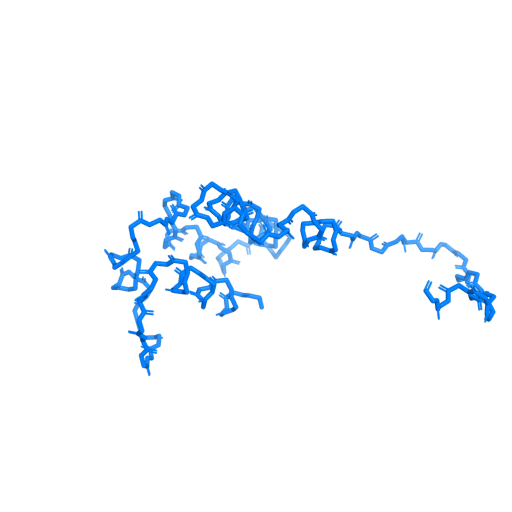6 C CA . LYS A 1 100 ? 21.144 5.267 -25.899 1.00 53.28 100 LYS A CA 1
ATOM 827 C C . LYS A 1 100 ? 20.362 4.511 -24.810 1.00 53.28 100 LYS A C 1
ATOM 829 O O . LYS A 1 100 ? 19.994 3.372 -25.053 1.00 53.28 100 LYS A O 1
ATOM 834 N N . GLY A 1 101 ? 20.125 5.099 -23.633 1.00 46.56 101 GLY A N 1
ATOM 835 C CA . GLY A 1 101 ? 19.477 4.422 -22.492 1.00 46.56 101 GLY A CA 1
ATOM 836 C C . GLY A 1 101 ? 17.983 4.712 -22.281 1.00 46.56 101 GLY A C 1
ATOM 837 O O . GLY A 1 101 ? 17.445 4.328 -21.250 1.00 46.56 101 GLY A O 1
ATOM 838 N N . LEU A 1 102 ? 17.325 5.417 -23.206 1.00 45.94 102 LEU A N 1
ATOM 839 C CA . LEU A 1 102 ? 15.886 5.715 -23.159 1.00 45.94 102 LEU A CA 1
ATOM 840 C C . LEU A 1 102 ? 15.168 5.030 -24.330 1.00 45.94 102 LEU A C 1
ATOM 842 O O . LEU A 1 102 ? 14.653 5.710 -25.214 1.00 45.94 102 LEU A O 1
ATOM 846 N N . LEU A 1 103 ? 15.183 3.696 -24.354 1.00 39.78 103 LEU A N 1
ATOM 847 C CA . LEU A 1 103 ? 14.246 2.860 -25.113 1.00 39.78 103 LEU A CA 1
ATOM 848 C C . LEU A 1 103 ? 13.909 1.616 -24.290 1.00 39.78 103 LEU A C 1
ATOM 850 O O . LEU A 1 103 ? 14.867 0.957 -23.829 1.00 39.78 103 LEU A O 1
#

Mean predicted aligned error: 7.34 Å

Secondary structure (DSSP, 8-state):
-HHHHHHHHHHHTT---S--S-HHHHHHT-SS--TTHHHHHHHHHHS-HHHHHHHHHHHHHHHHHHHHHH-TTS-HHHHHHHHH-PPPPPSSPPPPPPTTS--

Sequence (103 aa):
MQQQLLRVLLGLNRVYYFGFKWLDVVAERLQYKPDNLTQRFAQVFQGDPATGAQELSTLVDETYDLIEYHVPQIDVARLRTIFQYQRPVWDEAPPIPNAKGLL

Solvent-accessible surface area (backbone atoms only — not comparable to full-atom values): 6562 Å² total; per-residue (Å²): 108,72,73,54,54,53,50,49,41,28,57,77,47,71,52,88,80,94,73,96,83,49,66,62,70,52,53,74,68,38,85,63,68,65,82,65,48,62,62,54,60,51,45,39,75,70,53,58,68,69,58,13,51,51,52,51,49,50,56,49,54,50,47,42,55,52,41,43,72,76,42,70,89,51,73,45,68,64,54,48,56,63,68,70,59,72,80,80,86,65,96,56,86,74,80,78,78,60,97,81,76,88,124

pLDDT: mean 86.56, std 12.45, range [39.78, 97.81]

Foldseek 3Di:
DVVVLLVLQCVLLVNDDDDPPDVVVSVVSRPQADPPVVVLQVVLVVDDVVVSVVSVLVRVVSSLVSCCVRPVVDPSVVVNV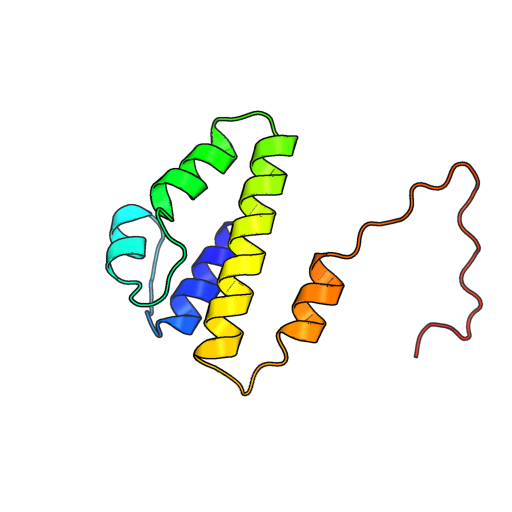VSPDDDDDDPDDPPDDDPPPPD